Protein AF-A0A1Q4BC22-F1 (afdb_monomer)

Secondary structure (DSSP, 8-state):
-HHHHHHHHHHHHHHHHHHHHHHHHHHTT--TTSHHHHHHHHHHHHHHHHHHHHHHHHHHHHHHHHHH--SHHHHHHHHHHHHHHHHHHHHHHHHHHHHHHHHHTT---

Nearest PDB structures (foldseek):
  5izs-assembly1_B  TM=8.665E-01  e=2.969E+00  synthetic construct
  5izs-assembly2_D  TM=8.923E-01  e=6.045E+00  synthetic construct
  7jh5-assembly2_B  TM=4.136E-01  e=1.458E+00  synthetic construct
  7cbc-assembly2_B  TM=4.415E-01  e=1.961E+00  synthetic construct

pLDDT: mean 83.68, std 14.87, range [46.12, 97.62]

Sequence (109 aa):
MKDFAERSVAQARKAFEGFMGAVHKTHGSADSAAVNATASVKDVTDKAIGYAEKNVSAAFDLAEQLLQAKDPKEVLTLQGEYLKNQLAALQEQTRELGETFQKATGLKK

Foldseek 3Di:
DLVVLLVVLVVVVVVVVVVLVVVVVVLVPDDDDVPPLCVLVSVLVVLVSVLVVVLVVLVSVLSNQCSVDPDVVSNVVSVVVSVVVVVVSVVVSVVVNVVSVCVSVVVDD

Solvent-accessible surface area (backbone atoms only — not comparable to full-atom values): 6177 Å² total; per-residue (Å²): 109,65,71,57,52,52,53,50,52,53,49,50,52,52,51,49,53,55,49,50,56,50,52,54,56,61,70,70,66,71,75,87,82,69,48,87,78,40,48,58,56,49,53,52,49,54,49,52,52,53,48,52,51,53,54,52,48,53,52,50,53,49,52,55,51,55,70,66,44,89,47,72,67,50,43,54,50,52,52,51,52,49,52,54,50,50,50,54,49,49,53,51,54,50,52,54,48,52,52,51,51,33,56,66,71,59,74,61,126

Mean predicted aligned error: 7.52 Å

Radius of gyration: 18.45 Å; Cα contacts (8 Å, |Δi|>4): 31; chains: 1; bounding box: 51×10×54 Å

Structure (mmCIF, N/CA/C/O backbone):
data_AF-A0A1Q4BC22-F1
#
_entry.id   AF-A0A1Q4BC22-F1
#
loop_
_atom_site.group_PDB
_atom_site.id
_atom_site.type_symbol
_atom_site.label_atom_id
_atom_site.label_alt_id
_atom_site.label_comp_id
_atom_site.label_asym_id
_atom_site.label_entity_id
_atom_site.label_seq_id
_atom_site.pdbx_PDB_ins_code
_a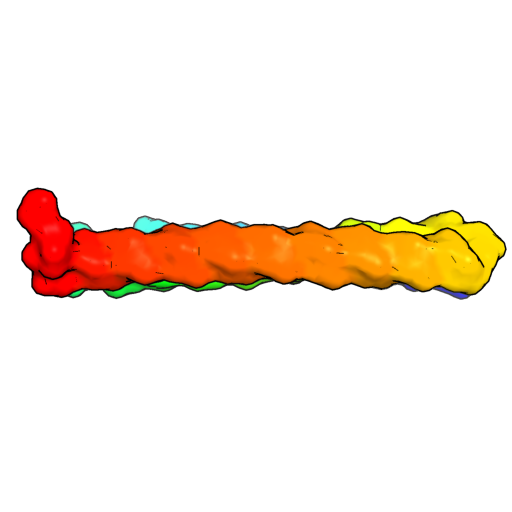tom_site.Cartn_x
_atom_site.Cartn_y
_atom_site.Cartn_z
_atom_site.occupancy
_atom_site.B_iso_or_equiv
_atom_site.auth_seq_id
_atom_site.auth_comp_id
_atom_site.auth_asym_id
_atom_site.auth_atom_id
_atom_site.pdbx_PDB_model_num
ATOM 1 N N . MET A 1 1 ? 23.235 -0.235 -10.374 1.00 73.81 1 MET A N 1
ATOM 2 C CA . MET A 1 1 ? 22.050 0.534 -9.921 1.00 73.81 1 MET A CA 1
ATOM 3 C C . MET A 1 1 ? 20.956 -0.379 -9.384 1.00 73.81 1 MET A C 1
ATOM 5 O O . MET A 1 1 ? 20.508 -0.116 -8.279 1.00 73.81 1 MET A O 1
ATOM 9 N N . LYS A 1 2 ? 20.589 -1.459 -10.090 1.00 82.12 2 LYS A N 1
ATOM 10 C CA . LYS A 1 2 ? 19.623 -2.464 -9.613 1.00 82.12 2 LYS A CA 1
ATOM 11 C C . LYS A 1 2 ? 19.953 -3.018 -8.217 1.00 82.12 2 LYS A C 1
ATOM 13 O O . LYS A 1 2 ? 19.161 -2.819 -7.312 1.00 82.12 2 LYS A O 1
ATOM 18 N N . ASP A 1 3 ? 21.163 -3.536 -8.003 1.00 88.44 3 ASP A N 1
ATOM 19 C CA . ASP A 1 3 ? 21.579 -4.087 -6.698 1.00 88.44 3 ASP A CA 1
ATOM 20 C C . ASP A 1 3 ? 21.499 -3.072 -5.547 1.00 88.44 3 ASP A C 1
ATOM 22 O O . ASP A 1 3 ? 21.217 -3.419 -4.403 1.00 88.44 3 ASP A O 1
ATOM 26 N N . PHE A 1 4 ? 21.773 -1.795 -5.836 1.00 89.81 4 PHE A N 1
ATOM 27 C CA . PHE A 1 4 ? 21.647 -0.727 -4.847 1.00 89.81 4 PHE A CA 1
ATOM 28 C C . PHE A 1 4 ? 20.175 -0.498 -4.493 1.00 89.81 4 PHE A C 1
ATOM 30 O O . PHE A 1 4 ? 19.841 -0.469 -3.314 1.00 89.81 4 PHE A O 1
ATOM 37 N N . ALA A 1 5 ? 19.299 -0.413 -5.497 1.00 90.62 5 ALA A N 1
ATOM 38 C CA . ALA A 1 5 ? 17.864 -0.260 -5.290 1.00 90.62 5 ALA A CA 1
ATOM 39 C C . ALA A 1 5 ? 17.247 -1.470 -4.564 1.00 90.62 5 ALA A C 1
ATOM 41 O O . ALA A 1 5 ? 16.479 -1.277 -3.628 1.00 90.62 5 ALA A O 1
ATOM 42 N N . GLU A 1 6 ? 17.642 -2.699 -4.910 1.00 91.81 6 GLU A N 1
ATOM 43 C CA . GLU A 1 6 ? 17.215 -3.923 -4.214 1.00 91.81 6 GLU A CA 1
ATOM 44 C C . GLU A 1 6 ? 17.619 -3.891 -2.736 1.00 91.81 6 GLU A C 1
ATOM 46 O O . GLU A 1 6 ? 16.797 -4.121 -1.850 1.00 91.81 6 GLU A O 1
ATOM 51 N N . ARG A 1 7 ? 18.873 -3.519 -2.445 1.00 93.31 7 ARG A N 1
ATOM 52 C CA . ARG A 1 7 ? 19.349 -3.357 -1.064 1.00 93.31 7 ARG A CA 1
ATOM 53 C C . ARG A 1 7 ? 18.607 -2.251 -0.323 1.00 93.31 7 ARG A C 1
ATOM 55 O O . ARG A 1 7 ? 18.360 -2.408 0.870 1.00 93.31 7 ARG A O 1
ATOM 62 N N . SER A 1 8 ? 18.280 -1.143 -0.984 1.00 93.00 8 SER A N 1
ATOM 63 C CA . SER A 1 8 ? 17.513 -0.048 -0.384 1.00 93.00 8 SER A CA 1
ATOM 64 C C . SER A 1 8 ? 16.083 -0.472 -0.051 1.00 93.00 8 SER A C 1
ATOM 66 O O . SER A 1 8 ? 15.626 -0.197 1.056 1.00 93.00 8 SER A O 1
ATOM 68 N N . VAL A 1 9 ? 15.403 -1.186 -0.955 1.00 94.94 9 VAL A N 1
ATOM 69 C CA . VAL A 1 9 ? 14.055 -1.731 -0.720 1.00 94.94 9 VAL A CA 1
ATOM 70 C C . VAL A 1 9 ? 14.075 -2.731 0.436 1.00 94.94 9 VAL A C 1
ATOM 72 O O . VAL A 1 9 ? 13.298 -2.586 1.377 1.00 94.94 9 VAL A O 1
ATOM 75 N N . ALA A 1 10 ? 15.029 -3.665 0.445 1.00 94.31 10 ALA A N 1
ATOM 76 C CA . ALA A 1 10 ? 15.168 -4.640 1.526 1.00 94.31 10 ALA A CA 1
ATOM 77 C C . ALA A 1 10 ? 15.450 -3.977 2.889 1.00 94.31 10 ALA A C 1
ATOM 79 O O . ALA A 1 10 ? 14.893 -4.373 3.914 1.00 94.31 10 ALA A O 1
ATOM 80 N N . GLN A 1 11 ? 16.295 -2.940 2.922 1.00 96.56 11 GLN A N 1
ATOM 81 C CA . GLN A 1 11 ? 16.565 -2.180 4.147 1.00 96.56 11 GLN A CA 1
ATOM 82 C C . GLN A 1 11 ? 15.330 -1.420 4.637 1.00 96.56 11 GLN A C 1
ATOM 84 O O . GLN A 1 11 ? 15.049 -1.434 5.836 1.00 96.56 11 GLN A O 1
ATOM 89 N N . ALA A 1 12 ? 14.582 -0.790 3.729 1.00 96.06 12 ALA A N 1
ATOM 90 C CA . ALA A 1 12 ? 13.346 -0.094 4.062 1.00 96.06 12 ALA A CA 1
ATOM 91 C C . ALA A 1 12 ? 12.281 -1.062 4.604 1.00 96.06 12 ALA A C 1
ATOM 93 O O . ALA A 1 12 ? 11.670 -0.765 5.631 1.00 96.06 12 ALA A O 1
ATOM 94 N N . ARG A 1 13 ? 12.126 -2.244 3.990 1.00 96.00 13 ARG A N 1
ATOM 95 C CA . ARG A 1 13 ? 11.230 -3.307 4.471 1.00 96.00 13 ARG A CA 1
ATOM 96 C C . ARG A 1 13 ? 11.593 -3.736 5.890 1.00 96.00 13 ARG A C 1
ATOM 98 O O . ARG A 1 13 ? 10.749 -3.704 6.779 1.00 96.00 13 ARG A O 1
ATOM 105 N N . LYS A 1 14 ? 12.873 -4.016 6.140 1.00 96.38 14 LYS A N 1
ATOM 106 C CA . LYS A 1 14 ? 13.365 -4.390 7.474 1.00 96.38 14 LYS A CA 1
ATOM 107 C C . LYS A 1 14 ? 13.126 -3.297 8.522 1.00 96.38 14 LYS A C 1
ATOM 109 O O . LYS A 1 14 ? 12.781 -3.593 9.664 1.00 96.38 14 LYS A O 1
ATOM 114 N N . ALA A 1 15 ? 13.333 -2.030 8.160 1.00 96.44 15 ALA A N 1
ATOM 115 C CA . ALA A 1 15 ? 13.074 -0.909 9.060 1.00 96.44 15 ALA A CA 1
ATOM 116 C C . ALA A 1 15 ? 11.578 -0.792 9.395 1.00 96.44 15 ALA A C 1
ATOM 118 O O . ALA A 1 15 ? 11.223 -0.585 10.556 1.00 96.44 15 ALA A O 1
ATOM 119 N N . PHE A 1 16 ? 10.713 -0.981 8.397 1.00 95.38 16 PHE A N 1
ATOM 120 C CA . PHE A 1 16 ? 9.266 -1.003 8.577 1.00 95.38 16 PHE A CA 1
ATOM 121 C C . PHE A 1 16 ? 8.813 -2.152 9.491 1.00 95.38 16 PHE A C 1
ATOM 123 O O . PHE A 1 16 ? 8.071 -1.914 10.440 1.00 95.38 16 PHE A O 1
ATOM 130 N N . GLU A 1 17 ? 9.316 -3.369 9.282 1.00 94.12 17 GLU A N 1
ATOM 131 C CA . GLU A 1 17 ? 9.036 -4.524 10.149 1.00 94.12 17 GLU A CA 1
ATOM 132 C C . GLU A 1 17 ? 9.457 -4.261 11.604 1.00 94.12 17 GLU A C 1
ATOM 134 O O . GLU A 1 17 ? 8.711 -4.547 12.542 1.00 94.12 17 GLU A O 1
ATOM 139 N N . GLY A 1 18 ? 10.631 -3.651 11.811 1.00 94.50 18 GLY A N 1
ATOM 140 C CA . GLY A 1 18 ? 11.092 -3.244 13.140 1.00 94.50 18 GLY A CA 1
ATOM 141 C C . GLY A 1 18 ? 10.173 -2.211 13.801 1.00 94.50 18 GLY A C 1
ATOM 142 O O . GLY A 1 18 ? 9.861 -2.330 14.988 1.00 94.50 18 GLY A O 1
ATOM 143 N N . PHE A 1 19 ? 9.705 -1.224 13.032 1.00 92.75 19 PHE A N 1
ATOM 144 C CA . PHE A 1 19 ? 8.736 -0.230 13.493 1.00 92.75 19 PHE A CA 1
ATOM 145 C C . PHE A 1 19 ? 7.400 -0.877 13.883 1.00 92.75 19 PHE A C 1
ATOM 147 O O . PHE A 1 19 ? 6.913 -0.644 14.990 1.00 92.75 19 PHE A O 1
ATOM 154 N N . MET A 1 20 ? 6.844 -1.746 13.035 1.00 92.19 20 MET A N 1
ATOM 155 C CA . MET A 1 20 ? 5.599 -2.464 13.325 1.00 92.19 20 MET A CA 1
ATOM 156 C C . MET A 1 20 ? 5.732 -3.355 14.561 1.00 92.19 20 MET A C 1
ATOM 158 O O . MET A 1 20 ? 4.853 -3.362 15.424 1.00 92.19 20 MET A O 1
ATOM 162 N N . GLY A 1 21 ? 6.876 -4.021 14.731 1.00 90.75 21 GLY A N 1
ATOM 163 C CA . GLY A 1 21 ? 7.183 -4.769 15.949 1.00 90.75 21 GLY A CA 1
ATOM 164 C C . GLY A 1 21 ? 7.145 -3.907 17.219 1.00 90.75 21 GLY A C 1
ATOM 165 O O . GLY A 1 21 ? 6.705 -4.381 18.267 1.00 90.75 21 GLY A O 1
ATOM 166 N N . ALA A 1 22 ? 7.561 -2.638 17.149 1.00 89.62 22 ALA A N 1
ATOM 167 C CA . ALA A 1 22 ? 7.436 -1.700 18.265 1.00 89.62 22 ALA A CA 1
ATOM 168 C C . ALA A 1 22 ? 5.979 -1.254 18.491 1.00 89.62 22 ALA A C 1
ATOM 170 O O . ALA A 1 22 ? 5.532 -1.233 19.638 1.00 89.62 22 ALA A O 1
ATOM 171 N N . VAL A 1 23 ? 5.230 -0.971 17.418 1.00 87.56 23 VAL A N 1
ATOM 172 C CA 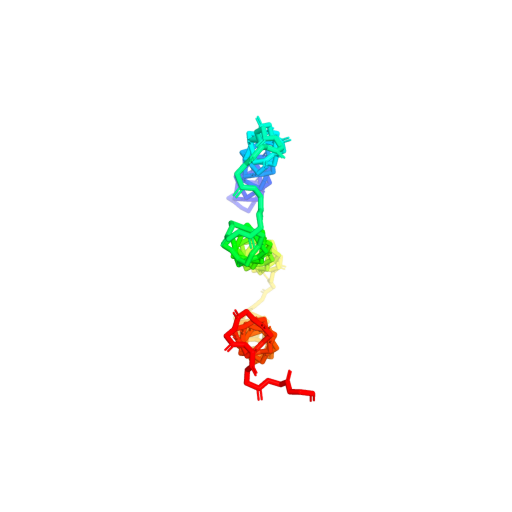. VAL A 1 23 ? 3.797 -0.616 17.471 1.00 87.56 23 VAL A CA 1
ATOM 173 C C . VAL A 1 23 ? 2.969 -1.720 18.137 1.00 87.56 23 VAL A C 1
ATOM 175 O O . VAL A 1 23 ? 2.155 -1.440 19.014 1.00 87.56 23 VAL A O 1
ATOM 178 N N . HIS A 1 24 ? 3.203 -2.990 17.797 1.00 84.62 24 HIS A N 1
ATOM 179 C CA . HIS A 1 24 ? 2.485 -4.101 18.428 1.00 84.62 24 HIS A CA 1
ATOM 180 C C . HIS A 1 24 ? 2.801 -4.243 19.922 1.00 84.62 24 HIS A C 1
ATOM 182 O O . HIS A 1 24 ? 1.907 -4.543 20.715 1.00 84.62 24 HIS A O 1
ATOM 188 N N . LYS A 1 25 ? 4.049 -3.987 20.336 1.00 82.38 25 LYS A N 1
ATOM 189 C CA . LYS A 1 25 ? 4.442 -4.042 21.754 1.00 82.38 25 LYS A CA 1
ATOM 190 C C . LYS A 1 25 ? 3.756 -2.959 22.585 1.00 82.38 25 LYS A C 1
ATOM 192 O O . LYS A 1 25 ? 3.296 -3.238 23.691 1.00 82.38 25 LYS A O 1
ATOM 197 N N . THR A 1 26 ? 3.661 -1.737 22.062 1.00 74.88 26 THR A N 1
ATOM 198 C CA . THR A 1 26 ? 2.992 -0.634 22.766 1.00 74.88 26 THR A CA 1
ATOM 199 C C . THR A 1 26 ? 1.475 -0.819 22.800 1.00 74.88 26 THR A C 1
ATOM 201 O O . THR A 1 26 ? 0.868 -0.586 23.844 1.00 74.88 26 THR A O 1
ATOM 204 N N . HIS A 1 27 ? 0.862 -1.322 21.722 1.00 65.62 27 HIS A N 1
ATOM 205 C CA . HIS A 1 27 ? -0.584 -1.568 21.679 1.00 65.62 27 HIS A CA 1
ATOM 206 C C . HIS A 1 27 ? -1.040 -2.740 22.572 1.00 65.62 27 HIS A C 1
ATOM 208 O O . HIS A 1 27 ? -2.187 -2.769 23.015 1.00 65.62 27 HIS A O 1
ATOM 214 N N . GLY A 1 28 ? -0.145 -3.683 22.888 1.00 60.56 28 GLY A N 1
ATOM 215 C CA . GLY A 1 28 ? -0.398 -4.771 23.841 1.00 60.56 28 GLY A CA 1
ATOM 216 C C . GLY A 1 28 ? -0.322 -4.380 25.325 1.00 60.56 28 GLY A C 1
ATOM 217 O O . GLY A 1 28 ? -0.647 -5.209 26.168 1.00 60.56 28 GLY A O 1
ATOM 218 N N . SER A 1 29 ? 0.100 -3.151 25.659 1.00 55.22 29 SER A N 1
ATOM 219 C CA . SER A 1 29 ? 0.430 -2.738 27.039 1.00 55.22 29 SER A CA 1
ATOM 220 C C . SER A 1 29 ? -0.621 -1.832 27.712 1.00 55.22 29 SER A C 1
ATOM 222 O O . SER A 1 29 ? -0.338 -1.236 28.749 1.00 55.22 29 SER A O 1
ATOM 224 N N . ALA A 1 30 ? -1.823 -1.690 27.140 1.00 53.78 30 ALA A N 1
ATOM 225 C CA . ALA A 1 30 ? -2.893 -0.862 27.707 1.00 53.78 30 ALA A CA 1
ATOM 226 C C . ALA A 1 30 ? -3.791 -1.668 28.670 1.00 53.78 30 ALA A C 1
ATOM 228 O O . ALA A 1 30 ? -4.432 -2.640 28.276 1.00 53.78 30 ALA A O 1
ATOM 229 N N . ASP A 1 31 ? -3.802 -1.235 29.931 1.00 50.12 31 ASP A N 1
ATOM 230 C CA . ASP A 1 31 ? -4.352 -1.892 31.122 1.00 50.12 31 ASP A CA 1
ATOM 231 C C . ASP A 1 31 ? -5.874 -2.166 31.108 1.00 50.12 31 ASP A C 1
ATOM 233 O O . ASP A 1 31 ? -6.691 -1.382 30.615 1.00 50.12 31 ASP A O 1
ATOM 237 N N . SER A 1 32 ? -6.260 -3.278 31.737 1.00 52.25 32 SER A N 1
ATOM 238 C CA . SER A 1 32 ? -7.531 -4.004 31.567 1.00 52.25 32 SER A CA 1
ATOM 239 C C . SER A 1 32 ? -8.769 -3.441 32.300 1.00 52.25 32 SER A C 1
ATOM 241 O O 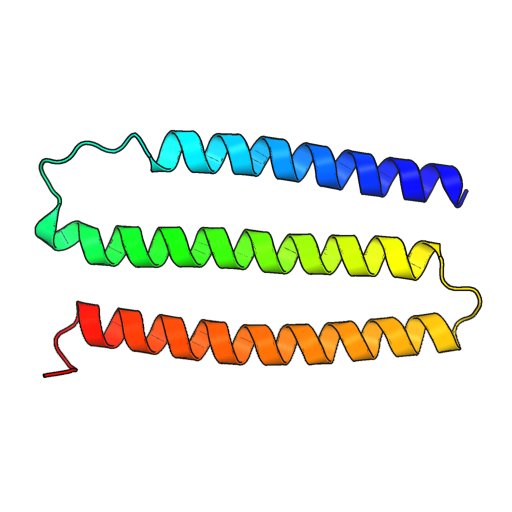. SER A 1 32 ? -9.767 -4.147 32.438 1.00 52.25 32 SER A O 1
ATOM 243 N N . ALA A 1 33 ? -8.769 -2.191 32.776 1.00 47.50 33 ALA A N 1
ATOM 244 C CA . ALA A 1 33 ? -9.819 -1.697 33.689 1.00 47.50 33 ALA A CA 1
ATOM 245 C C . ALA A 1 33 ? -10.913 -0.799 33.058 1.00 47.50 33 ALA A C 1
ATOM 247 O O . ALA A 1 33 ? -11.989 -0.664 33.635 1.00 47.50 33 ALA A O 1
ATOM 248 N N . ALA A 1 34 ? -10.704 -0.224 31.865 1.00 50.78 34 ALA A N 1
ATOM 249 C CA . ALA A 1 34 ? -11.681 0.658 31.187 1.00 50.78 34 ALA A CA 1
ATOM 250 C C . ALA A 1 34 ? -12.477 -0.030 30.045 1.00 50.78 34 ALA A C 1
ATOM 252 O O . ALA A 1 34 ? -13.125 0.628 29.231 1.00 50.78 34 ALA A O 1
ATOM 253 N N . VAL A 1 35 ? -12.389 -1.362 29.964 1.00 52.44 35 VAL A N 1
ATOM 254 C CA . VAL A 1 35 ? -12.384 -2.165 28.722 1.00 52.44 35 VAL A CA 1
ATOM 255 C C . VAL A 1 35 ? -13.726 -2.309 27.983 1.00 52.44 35 VAL A C 1
ATOM 257 O O . VAL A 1 35 ? -13.730 -2.550 26.780 1.00 52.44 35 VAL A O 1
ATOM 260 N N . ASN A 1 36 ? -14.883 -2.092 28.612 1.00 50.09 36 ASN A N 1
ATOM 261 C CA . ASN A 1 36 ? -16.160 -2.429 27.953 1.00 50.09 36 ASN A CA 1
ATOM 262 C C . ASN A 1 36 ? -16.662 -1.390 26.930 1.00 50.09 36 ASN A C 1
ATOM 264 O O . ASN A 1 36 ? -17.398 -1.755 26.019 1.00 50.09 36 ASN A O 1
ATOM 268 N N . ALA A 1 37 ? -16.245 -0.122 27.025 1.00 51.78 37 ALA A N 1
ATOM 269 C CA . ALA A 1 37 ? -16.524 0.894 25.996 1.00 51.78 37 ALA A CA 1
ATOM 270 C C . ALA A 1 37 ? -15.365 1.050 24.988 1.00 51.78 37 ALA A C 1
ATOM 272 O O . ALA A 1 37 ? -15.557 1.547 23.879 1.00 51.78 37 ALA A O 1
ATOM 273 N N . THR A 1 38 ? -14.161 0.606 25.358 1.00 54.97 38 THR A N 1
ATOM 274 C CA . THR A 1 38 ? -12.931 0.712 24.561 1.00 54.97 38 THR A CA 1
ATOM 275 C C . THR A 1 38 ? -12.631 -0.527 23.722 1.00 54.97 38 THR A C 1
ATOM 277 O O . THR A 1 38 ? -11.863 -0.401 22.774 1.00 54.97 38 THR A O 1
ATOM 280 N N . ALA A 1 39 ? -13.256 -1.684 23.978 1.00 57.66 39 ALA A N 1
ATOM 281 C CA . ALA A 1 39 ? -13.085 -2.896 23.164 1.00 57.66 39 ALA A CA 1
ATOM 282 C C . ALA A 1 39 ? -13.360 -2.643 21.668 1.00 57.66 39 ALA A C 1
ATOM 28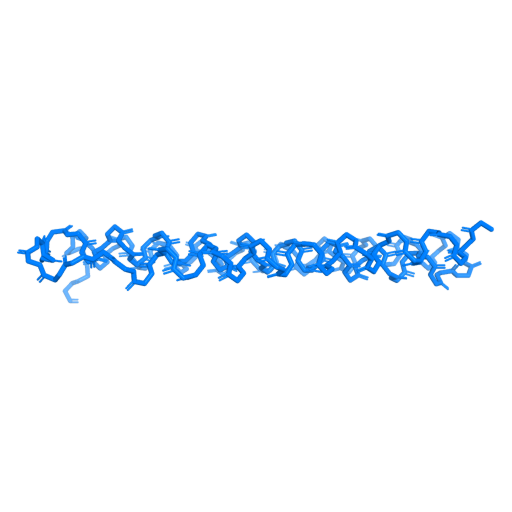4 O O . ALA A 1 39 ? -12.543 -2.988 20.821 1.00 57.66 39 ALA A O 1
ATOM 285 N N . SER A 1 40 ? -14.438 -1.920 21.345 1.00 63.16 40 SER A N 1
ATOM 286 C CA . SER A 1 40 ? -14.766 -1.533 19.965 1.00 63.16 40 SER A CA 1
ATOM 287 C C . SER A 1 40 ? -13.719 -0.606 19.333 1.00 63.16 40 SER A C 1
ATOM 289 O O . SER A 1 40 ? -13.442 -0.703 18.141 1.00 63.16 40 SER A O 1
ATOM 291 N N . VAL A 1 41 ? -13.127 0.301 20.118 1.00 66.69 41 VAL A N 1
ATOM 292 C CA . VAL A 1 41 ? -12.090 1.239 19.646 1.00 66.69 41 VAL A CA 1
ATOM 293 C C . VAL A 1 41 ? -10.756 0.519 19.456 1.00 66.69 41 VAL A C 1
ATOM 295 O O 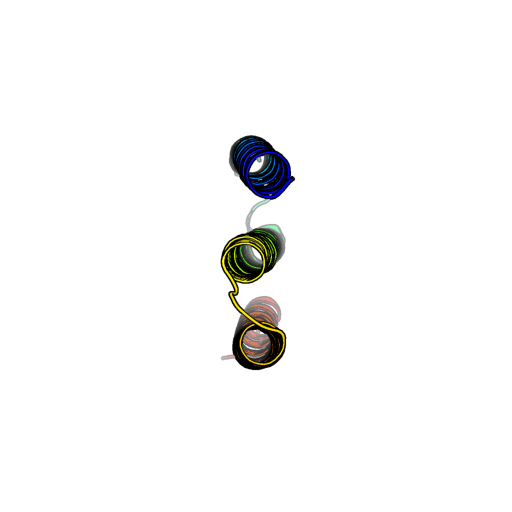. VAL A 1 41 ? -10.055 0.768 18.473 1.00 66.69 41 VAL A O 1
ATOM 298 N N . LYS A 1 42 ? -10.423 -0.405 20.359 1.00 73.44 42 LYS A N 1
ATOM 299 C CA . LYS A 1 42 ? -9.245 -1.260 20.260 1.00 73.44 42 LYS A CA 1
ATOM 300 C C . LYS A 1 42 ? -9.314 -2.156 19.024 1.00 73.44 42 LYS A C 1
ATOM 302 O O . LYS A 1 42 ? -8.371 -2.140 18.243 1.00 73.44 42 LYS A O 1
ATOM 307 N N . ASP A 1 43 ? -10.441 -2.825 18.784 1.00 75.19 43 ASP A N 1
ATOM 308 C CA . ASP A 1 43 ? -10.638 -3.674 17.601 1.00 75.19 43 ASP A CA 1
ATOM 309 C C . ASP A 1 43 ? -10.510 -2.884 16.289 1.00 75.19 43 ASP A C 1
ATOM 311 O O . ASP A 1 43 ? -9.889 -3.346 15.332 1.00 75.19 43 ASP A O 1
ATOM 315 N N . VAL A 1 44 ? -11.069 -1.669 16.232 1.00 76.31 44 VAL A N 1
ATOM 316 C CA . VAL A 1 44 ? -10.918 -0.779 15.067 1.00 76.31 44 VAL A CA 1
ATOM 317 C C . VAL A 1 44 ? -9.458 -0.359 14.878 1.00 76.31 44 VAL A C 1
ATOM 319 O O . VAL A 1 44 ? -8.972 -0.336 13.748 1.00 76.31 44 VAL A O 1
ATOM 322 N N . THR A 1 45 ? -8.748 -0.067 15.969 1.00 79.56 45 THR A N 1
ATOM 323 C CA . THR A 1 45 ? -7.329 0.318 15.938 1.00 79.56 45 THR A CA 1
ATOM 324 C C . THR A 1 45 ? -6.446 -0.849 15.489 1.00 79.56 45 THR A C 1
ATOM 326 O O . THR A 1 45 ? -5.606 -0.671 14.611 1.00 79.56 45 THR A O 1
ATOM 329 N N . ASP A 1 46 ? -6.677 -2.057 16.011 1.00 82.88 46 ASP A N 1
ATOM 330 C CA . ASP A 1 46 ? -5.978 -3.281 15.600 1.00 82.88 46 ASP A CA 1
ATOM 331 C C . ASP A 1 46 ? -6.197 -3.578 14.109 1.00 82.88 46 ASP A C 1
ATOM 333 O O . ASP A 1 46 ? -5.242 -3.866 13.384 1.00 82.88 46 ASP A O 1
ATOM 337 N N . LYS A 1 47 ? -7.432 -3.424 13.610 1.00 84.56 47 LYS A N 1
ATOM 338 C CA . LYS A 1 47 ? -7.727 -3.550 12.175 1.00 84.56 47 LYS A CA 1
ATOM 339 C C . LYS A 1 47 ? -7.011 -2.498 11.336 1.00 84.56 47 LYS A C 1
ATOM 341 O O . LYS A 1 47 ? -6.427 -2.843 10.314 1.00 84.56 47 LYS A O 1
ATOM 346 N N . ALA A 1 48 ? -7.025 -1.236 11.761 1.00 84.00 48 ALA A N 1
ATOM 347 C CA . ALA A 1 48 ? -6.352 -0.158 11.042 1.00 84.00 48 ALA A CA 1
ATOM 348 C C . ALA A 1 48 ? -4.835 -0.397 10.938 1.00 84.00 48 ALA A C 1
ATOM 350 O O . ALA A 1 48 ? -4.266 -0.235 9.859 1.00 84.00 48 ALA A O 1
ATOM 351 N N . ILE A 1 49 ? -4.200 -0.845 12.028 1.00 88.44 49 ILE A N 1
ATOM 352 C CA . ILE A 1 49 ? -2.782 -1.233 12.050 1.00 88.44 49 ILE A CA 1
ATOM 353 C C . ILE A 1 49 ? -2.536 -2.398 11.081 1.00 88.44 49 ILE A C 1
ATOM 355 O O . ILE A 1 49 ? -1.653 -2.305 10.230 1.00 88.44 49 ILE A O 1
ATOM 359 N N . GLY A 1 50 ? -3.353 -3.455 11.141 1.00 89.62 50 GLY A N 1
ATOM 360 C CA . GLY A 1 50 ? -3.218 -4.606 10.244 1.00 89.62 50 GLY A CA 1
ATOM 361 C C . GLY A 1 50 ? -3.422 -4.258 8.764 1.00 89.62 50 GLY A C 1
ATOM 362 O O . GLY A 1 50 ? -2.765 -4.823 7.892 1.00 89.62 50 GLY A O 1
ATOM 363 N N . TYR A 1 51 ? -4.301 -3.306 8.447 1.00 90.00 51 TYR A N 1
ATOM 364 C CA . TYR A 1 51 ? -4.487 -2.833 7.073 1.00 90.00 51 TYR A CA 1
ATOM 365 C C . TYR A 1 51 ? -3.297 -2.012 6.587 1.00 90.00 51 TYR A C 1
ATOM 367 O O . TYR A 1 51 ? -2.863 -2.192 5.450 1.00 90.00 51 TYR A O 1
ATOM 375 N N . ALA A 1 52 ? -2.744 -1.145 7.439 1.00 90.12 52 ALA A N 1
ATOM 376 C CA . ALA A 1 52 ? -1.533 -0.401 7.119 1.00 90.12 52 ALA A CA 1
ATOM 377 C C . ALA A 1 52 ? -0.359 -1.352 6.835 1.00 90.12 52 ALA A C 1
ATOM 379 O O . ALA A 1 52 ? 0.325 -1.182 5.829 1.00 90.12 52 ALA A O 1
ATOM 380 N N . GLU A 1 53 ? -0.181 -2.392 7.654 1.00 92.12 53 GLU A N 1
ATOM 381 C CA . GLU A 1 53 ? 0.846 -3.418 7.449 1.00 92.12 53 GLU A CA 1
ATOM 382 C C . GLU A 1 53 ? 0.682 -4.141 6.107 1.00 92.12 53 GLU A C 1
ATOM 384 O O . GLU A 1 53 ? 1.619 -4.183 5.308 1.00 92.12 53 GLU A O 1
ATOM 389 N N . LYS A 1 54 ? -0.528 -4.635 5.810 1.00 92.25 54 LYS A N 1
ATOM 390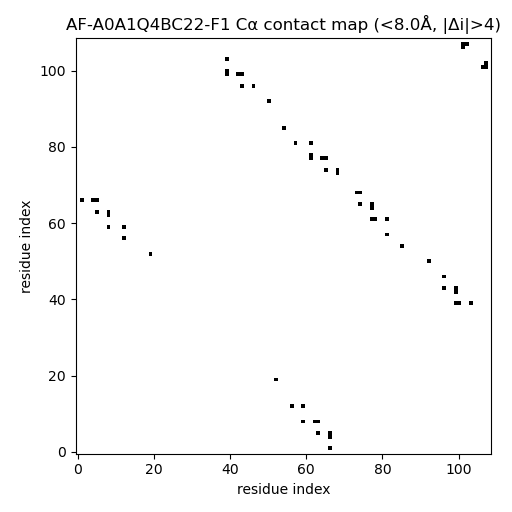 C CA . LYS A 1 54 ? -0.831 -5.307 4.536 1.00 92.25 54 LYS A CA 1
ATOM 391 C C . LYS A 1 54 ? -0.583 -4.398 3.329 1.00 92.25 54 LYS A C 1
ATOM 393 O O . LYS A 1 54 ? 0.033 -4.832 2.359 1.00 92.25 54 LYS A O 1
ATOM 398 N N . ASN A 1 55 ? -1.033 -3.144 3.388 1.00 92.06 55 ASN A N 1
ATOM 399 C CA . ASN A 1 55 ? -0.896 -2.195 2.280 1.00 92.06 55 ASN A CA 1
ATOM 400 C C . ASN A 1 55 ? 0.576 -1.829 2.026 1.00 92.06 55 ASN A C 1
ATOM 402 O O . ASN A 1 55 ? 1.009 -1.765 0.875 1.00 92.06 55 ASN A O 1
ATOM 406 N N . VAL A 1 56 ? 1.358 -1.614 3.089 1.00 93.81 56 VAL A N 1
ATOM 407 C CA . VAL A 1 56 ? 2.791 -1.316 2.968 1.00 93.81 56 VAL A CA 1
ATOM 408 C C . VAL A 1 56 ? 3.571 -2.542 2.487 1.00 93.81 56 VAL A C 1
ATOM 410 O O . VAL A 1 56 ? 4.428 -2.396 1.617 1.00 93.81 56 VAL A O 1
ATOM 413 N N . SER A 1 57 ? 3.248 -3.752 2.963 1.00 94.62 57 SER A N 1
ATOM 414 C CA . SER A 1 57 ? 3.861 -4.985 2.446 1.00 94.62 57 SER A CA 1
ATOM 415 C C . SER A 1 57 ? 3.600 -5.153 0.951 1.00 94.62 57 SER A C 1
ATOM 417 O O . SER A 1 57 ? 4.540 -5.383 0.199 1.00 94.62 57 SER A O 1
ATOM 419 N N . ALA A 1 58 ? 2.358 -4.952 0.498 1.00 95.69 58 ALA A N 1
ATOM 420 C CA . ALA A 1 58 ? 2.017 -5.052 -0.920 1.00 95.69 58 ALA A CA 1
ATOM 421 C C . ALA A 1 58 ? 2.792 -4.040 -1.785 1.00 95.69 58 ALA A C 1
ATOM 423 O O . ALA A 1 58 ? 3.176 -4.350 -2.912 1.00 95.69 58 ALA A O 1
ATOM 424 N N . ALA A 1 59 ? 3.049 -2.833 -1.266 1.00 94.69 59 ALA A N 1
ATOM 425 C CA . ALA A 1 59 ? 3.879 -1.843 -1.950 1.00 94.69 59 ALA A CA 1
ATOM 426 C C . ALA A 1 59 ? 5.358 -2.265 -2.028 1.00 94.69 59 ALA A C 1
ATOM 428 O O . ALA A 1 59 ? 5.995 -2.043 -3.059 1.00 94.69 59 ALA A O 1
ATOM 429 N N . PHE A 1 60 ? 5.903 -2.890 -0.977 1.00 97.00 60 PHE A N 1
ATOM 430 C CA . PHE A 1 60 ? 7.253 -3.461 -1.019 1.00 97.00 60 PHE A CA 1
ATOM 431 C C . PHE A 1 60 ? 7.354 -4.620 -2.012 1.00 97.00 60 PHE A C 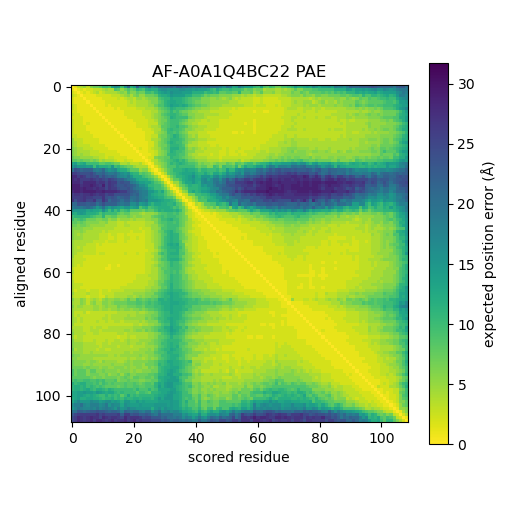1
ATOM 433 O O . PHE A 1 60 ? 8.295 -4.643 -2.801 1.00 97.00 60 PHE A O 1
ATOM 440 N N . ASP A 1 61 ? 6.371 -5.521 -2.032 1.00 96.00 61 ASP A N 1
ATOM 441 C CA . ASP A 1 61 ? 6.349 -6.644 -2.971 1.00 96.00 61 ASP A CA 1
ATOM 442 C C . ASP A 1 61 ? 6.295 -6.136 -4.427 1.00 96.00 61 ASP A C 1
ATOM 444 O O . ASP A 1 61 ? 7.079 -6.581 -5.266 1.00 96.00 61 ASP A O 1
ATOM 448 N N . LEU A 1 62 ? 5.467 -5.120 -4.720 1.00 96.56 62 LEU A N 1
ATOM 449 C CA . LEU A 1 62 ? 5.469 -4.456 -6.030 1.00 96.56 62 LEU A CA 1
ATOM 450 C C . LEU A 1 62 ? 6.837 -3.832 -6.343 1.00 96.56 62 LEU A C 1
ATOM 452 O O . LEU A 1 62 ? 7.337 -3.981 -7.455 1.00 96.56 62 LEU A O 1
ATOM 456 N N . ALA A 1 63 ? 7.455 -3.125 -5.392 1.00 95.19 63 ALA A N 1
ATOM 457 C CA . ALA A 1 63 ? 8.761 -2.504 -5.603 1.00 95.19 63 ALA A CA 1
ATOM 458 C C . ALA A 1 63 ? 9.847 -3.545 -5.929 1.00 95.19 63 ALA A C 1
ATOM 460 O O . ALA A 1 63 ? 10.640 -3.327 -6.844 1.00 95.19 63 ALA A O 1
ATOM 461 N N . GLU A 1 64 ? 9.861 -4.690 -5.241 1.00 94.44 64 GLU A N 1
ATOM 462 C CA . GLU A 1 64 ? 10.766 -5.808 -5.537 1.00 94.44 64 GLU A CA 1
ATOM 463 C C . GLU A 1 64 ? 10.517 -6.373 -6.944 1.00 94.44 64 GLU A C 1
ATOM 465 O O . GLU A 1 64 ? 11.461 -6.537 -7.722 1.00 94.44 64 GLU A O 1
ATOM 470 N N . GLN A 1 65 ? 9.254 -6.598 -7.316 1.00 95.25 65 GLN A N 1
ATOM 471 C CA . GLN A 1 65 ? 8.891 -7.091 -8.647 1.00 95.25 65 GLN A CA 1
ATOM 472 C C . GLN A 1 65 ? 9.279 -6.104 -9.758 1.00 95.25 65 GLN A C 1
ATOM 474 O O . GLN A 1 65 ? 9.825 -6.507 -10.785 1.00 95.25 65 GLN A O 1
ATOM 479 N N . LEU A 1 66 ? 9.072 -4.800 -9.548 1.00 95.31 66 LEU A N 1
ATOM 480 C CA . LEU A 1 66 ? 9.446 -3.755 -10.506 1.00 95.31 66 LEU A CA 1
ATOM 481 C C . LEU A 1 66 ? 10.960 -3.681 -10.732 1.00 95.31 66 LEU A C 1
ATOM 483 O O . LEU A 1 66 ? 11.397 -3.432 -11.853 1.00 95.31 66 LEU A O 1
ATOM 487 N N . LEU A 1 67 ? 11.770 -3.925 -9.698 1.00 93.62 67 LEU A N 1
ATOM 488 C CA . LEU A 1 67 ? 13.230 -3.996 -9.833 1.00 93.62 67 LEU A CA 1
ATOM 489 C C . LEU A 1 67 ? 13.693 -5.230 -10.620 1.00 93.62 67 LEU A C 1
ATOM 491 O O . LEU A 1 67 ? 14.775 -5.225 -11.218 1.00 93.62 67 LEU A O 1
ATOM 495 N N . GLN A 1 68 ? 12.886 -6.290 -10.624 1.00 92.94 68 GLN A N 1
ATOM 496 C CA . GLN A 1 68 ? 13.163 -7.525 -11.352 1.00 92.94 68 GLN A CA 1
ATOM 497 C C . GLN A 1 68 ? 12.599 -7.539 -12.776 1.00 92.94 68 GLN A C 1
ATOM 499 O O . GLN A 1 68 ? 13.069 -8.347 -13.582 1.00 92.94 68 GLN A O 1
ATOM 504 N N . ALA A 1 69 ? 11.672 -6.632 -13.094 1.00 95.19 69 ALA A N 1
ATOM 505 C CA . ALA A 1 69 ? 11.045 -6.527 -14.403 1.00 95.19 69 ALA A CA 1
ATOM 506 C C . ALA A 1 69 ? 12.075 -6.321 -15.526 1.00 95.19 69 ALA A C 1
ATOM 508 O O . ALA A 1 69 ? 13.021 -5.536 -15.420 1.00 95.19 69 ALA A O 1
ATOM 509 N N . LYS A 1 70 ? 11.878 -7.045 -16.625 1.00 93.19 70 LYS A N 1
ATOM 510 C CA . LYS A 1 70 ? 12.786 -7.104 -17.775 1.00 93.19 70 LYS A CA 1
ATOM 511 C C . LYS A 1 70 ? 12.452 -6.051 -18.819 1.00 93.19 70 LYS A C 1
ATOM 513 O O . LYS A 1 70 ? 13.342 -5.609 -19.543 1.00 93.19 70 LYS A O 1
ATOM 518 N N . ASP A 1 71 ? 11.182 -5.662 -18.906 1.00 94.56 71 ASP A N 1
ATOM 519 C CA . ASP A 1 71 ? 10.697 -4.712 -19.898 1.00 94.56 71 ASP A CA 1
ATOM 520 C C . ASP A 1 71 ? 9.479 -3.894 -19.409 1.00 94.56 71 ASP A C 1
ATOM 522 O O . ASP A 1 71 ? 8.841 -4.234 -18.408 1.00 94.56 71 ASP A O 1
ATOM 526 N N . PRO A 1 72 ? 9.125 -2.792 -20.104 1.00 93.50 72 PRO A N 1
ATOM 527 C CA . PRO A 1 72 ? 7.994 -1.950 -19.714 1.00 93.50 72 PRO A CA 1
ATOM 528 C C . PRO A 1 72 ? 6.624 -2.644 -19.746 1.00 93.50 72 PRO A C 1
ATOM 530 O O . PRO A 1 72 ? 5.705 -2.189 -19.067 1.00 93.50 72 PRO A O 1
ATOM 533 N N . LYS A 1 73 ? 6.446 -3.721 -20.525 1.00 96.12 73 LYS A N 1
ATOM 534 C CA . LYS A 1 73 ? 5.177 -4.469 -20.543 1.00 96.12 73 LYS A CA 1
ATOM 535 C C . LYS A 1 73 ? 5.017 -5.266 -19.253 1.00 96.12 73 LYS A C 1
ATOM 537 O O . LYS A 1 73 ? 3.917 -5.307 -18.701 1.00 96.12 73 LYS A O 1
ATOM 542 N N . GLU A 1 74 ? 6.105 -5.846 -18.751 1.00 95.94 74 GLU A N 1
ATOM 543 C CA . GLU A 1 74 ? 6.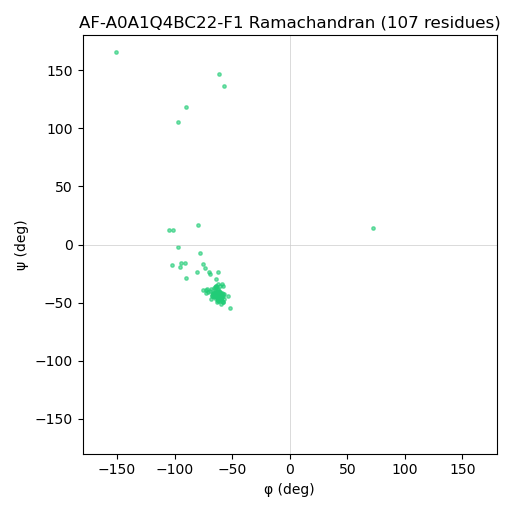133 -6.502 -17.442 1.00 95.94 74 GLU A CA 1
ATOM 544 C C . GLU A 1 74 ? 5.810 -5.498 -16.323 1.00 95.94 74 GLU A C 1
ATOM 546 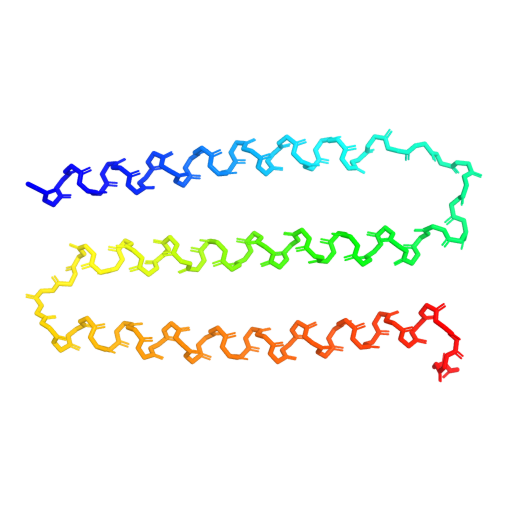O O . GLU A 1 74 ? 4.941 -5.765 -15.500 1.00 95.94 74 GLU A O 1
ATOM 551 N N . VAL A 1 75 ? 6.372 -4.284 -16.369 1.00 95.50 75 VAL A N 1
ATOM 552 C CA . VAL A 1 75 ? 6.033 -3.195 -15.426 1.00 95.50 75 VAL A CA 1
ATOM 553 C C . VAL A 1 75 ? 4.537 -2.853 -15.430 1.00 95.50 75 VAL A C 1
ATOM 555 O O . VAL A 1 75 ? 3.929 -2.733 -14.366 1.00 95.50 75 VAL A O 1
ATOM 558 N N . LEU A 1 76 ? 3.926 -2.697 -16.610 1.00 96.31 76 LEU A N 1
ATOM 559 C CA . LEU A 1 76 ? 2.490 -2.406 -16.722 1.00 96.31 76 LEU A CA 1
ATOM 560 C C . LEU A 1 76 ? 1.625 -3.551 -16.188 1.00 96.31 76 LEU A C 1
ATOM 562 O O . LEU A 1 76 ? 0.593 -3.300 -15.565 1.00 96.31 76 LEU A O 1
ATOM 566 N N . THR A 1 77 ? 2.055 -4.793 -16.410 1.00 96.94 77 THR A N 1
ATOM 567 C CA . THR A 1 77 ? 1.374 -5.984 -15.890 1.00 96.94 77 THR A CA 1
ATOM 568 C C . THR A 1 77 ? 1.399 -5.987 -14.362 1.00 96.94 77 THR A C 1
ATOM 570 O O . THR A 1 77 ? 0.342 -6.069 -13.741 1.00 96.94 77 THR A O 1
ATOM 573 N N . LEU A 1 78 ? 2.574 -5.777 -13.761 1.00 97.62 78 LEU A N 1
ATOM 574 C CA . LEU A 1 78 ? 2.753 -5.717 -12.307 1.00 97.62 78 LEU A CA 1
ATOM 575 C C . LEU A 1 78 ? 1.924 -4.599 -11.658 1.00 97.62 78 LEU A C 1
ATOM 577 O O . LEU A 1 78 ? 1.252 -4.820 -10.653 1.00 97.62 78 LEU A O 1
ATOM 581 N N . GLN A 1 79 ? 1.905 -3.405 -12.259 1.00 93.56 79 GLN A N 1
ATOM 582 C CA . GLN A 1 79 ? 1.063 -2.295 -11.795 1.00 93.56 79 GLN A CA 1
ATOM 583 C C . GLN A 1 79 ? -0.434 -2.635 -11.866 1.00 93.56 79 GLN A C 1
ATOM 585 O O . GLN A 1 79 ? -1.188 -2.322 -10.944 1.00 93.56 79 GLN A O 1
ATOM 590 N N . GLY A 1 80 ? -0.874 -3.292 -12.944 1.00 96.44 80 GLY A N 1
ATOM 591 C CA . GLY A 1 80 ? -2.260 -3.733 -13.099 1.00 96.44 80 GLY A CA 1
ATOM 592 C C . GLY A 1 80 ? -2.668 -4.774 -12.053 1.00 96.44 80 GLY A C 1
ATOM 593 O O . GLY A 1 80 ? -3.738 -4.658 -11.452 1.00 96.44 80 GLY A O 1
ATOM 594 N N . GLU A 1 81 ? -1.809 -5.762 -11.799 1.00 96.31 81 GLU A N 1
ATOM 595 C CA . GLU A 1 81 ? -2.022 -6.777 -10.762 1.00 96.31 81 GLU A CA 1
ATOM 596 C C . GLU A 1 81 ? -2.066 -6.161 -9.364 1.00 96.31 81 GLU A C 1
ATOM 598 O O . GLU A 1 81 ? -2.986 -6.450 -8.597 1.00 96.31 81 GLU A O 1
ATOM 603 N N . TYR A 1 82 ? -1.139 -5.250 -9.057 1.00 96.25 82 TYR A N 1
ATOM 604 C CA . TYR A 1 82 ? -1.132 -4.519 -7.795 1.00 96.25 82 TYR A CA 1
ATOM 605 C C . TYR A 1 82 ? -2.434 -3.743 -7.579 1.00 96.25 82 TYR A C 1
ATOM 607 O O . TYR A 1 82 ? -3.068 -3.897 -6.537 1.00 96.25 82 TYR A O 1
ATOM 615 N N . LEU A 1 83 ? -2.890 -2.967 -8.569 1.00 95.69 83 LEU A N 1
ATOM 616 C CA . LEU A 1 83 ? -4.141 -2.210 -8.461 1.00 95.69 83 LEU A CA 1
ATOM 617 C C . LEU A 1 83 ? -5.352 -3.122 -8.265 1.00 95.69 83 LEU A C 1
ATOM 619 O O . LEU A 1 83 ? -6.209 -2.840 -7.426 1.00 95.69 83 LEU A O 1
ATOM 623 N N . LYS A 1 84 ? -5.424 -4.231 -9.007 1.00 95.56 84 LYS A N 1
ATOM 624 C CA . LYS A 1 84 ? -6.498 -5.219 -8.860 1.00 95.56 84 LYS A CA 1
ATOM 625 C C . LYS A 1 84 ? -6.520 -5.805 -7.447 1.00 95.56 84 LYS A C 1
ATOM 627 O O . LYS A 1 84 ? -7.583 -5.862 -6.829 1.00 95.56 84 LYS A O 1
ATOM 632 N N . ASN A 1 85 ? -5.361 -6.205 -6.931 1.00 94.81 85 ASN A N 1
ATOM 633 C CA . ASN A 1 85 ? -5.234 -6.778 -5.594 1.00 94.81 85 ASN A CA 1
ATOM 634 C C . ASN A 1 85 ? -5.548 -5.741 -4.509 1.00 94.81 85 ASN A C 1
ATOM 636 O O . ASN A 1 85 ? -6.278 -6.042 -3.567 1.00 94.81 85 ASN A O 1
ATOM 640 N N . GLN A 1 86 ? -5.077 -4.504 -4.670 1.00 93.50 86 GLN A N 1
ATOM 641 C CA . GLN A 1 86 ? -5.334 -3.418 -3.729 1.00 93.50 86 GLN A CA 1
ATOM 642 C C . GLN A 1 86 ? -6.820 -3.035 -3.692 1.00 93.50 86 GLN A C 1
ATOM 644 O O . GLN A 1 86 ? -7.353 -2.772 -2.616 1.00 93.50 86 GLN A O 1
ATOM 649 N N . LEU A 1 87 ? -7.517 -3.049 -4.833 1.00 93.25 87 LEU A N 1
ATOM 650 C CA . LEU A 1 87 ? -8.966 -2.833 -4.888 1.00 93.25 87 LEU A CA 1
ATOM 651 C C . LEU A 1 87 ? -9.742 -3.958 -4.197 1.00 93.25 87 LEU A C 1
ATOM 653 O O . LEU A 1 87 ? -10.660 -3.671 -3.430 1.00 93.25 87 LEU A O 1
ATOM 657 N N . ALA A 1 88 ? -9.368 -5.218 -4.430 1.00 93.06 88 ALA A N 1
ATOM 658 C CA . ALA A 1 88 ? -9.978 -6.356 -3.745 1.00 93.06 88 ALA A CA 1
ATOM 659 C C . ALA A 1 88 ? -9.767 -6.267 -2.223 1.00 93.06 88 ALA A C 1
ATOM 661 O O . ALA A 1 88 ? -10.723 -6.386 -1.456 1.00 93.06 88 ALA A O 1
ATOM 662 N N . ALA A 1 89 ? -8.541 -5.951 -1.795 1.00 92.38 89 ALA A N 1
ATOM 663 C CA . ALA A 1 89 ? -8.217 -5.738 -0.391 1.00 92.38 89 ALA A CA 1
ATOM 664 C C . ALA A 1 89 ? -9.032 -4.582 0.208 1.00 92.38 89 ALA A C 1
ATOM 666 O O . ALA A 1 89 ? -9.606 -4.738 1.277 1.00 92.38 89 ALA A O 1
ATOM 667 N N . LEU A 1 90 ? -9.155 -3.441 -0.478 1.00 90.50 90 LEU A N 1
ATOM 668 C CA . LEU A 1 90 ? -9.953 -2.303 -0.003 1.00 90.50 90 LEU A CA 1
ATOM 669 C C . LEU A 1 90 ? -11.439 -2.643 0.160 1.00 90.50 90 LEU A C 1
ATOM 671 O O . LEU A 1 90 ? -12.065 -2.214 1.133 1.00 90.50 90 LEU A O 1
ATOM 675 N N . GLN A 1 91 ? -12.012 -3.407 -0.771 1.00 89.62 91 GLN A N 1
ATOM 676 C CA . GLN A 1 91 ? -13.400 -3.864 -0.670 1.00 89.62 91 GLN A CA 1
ATOM 677 C C . GLN A 1 91 ? -13.604 -4.748 0.563 1.00 89.62 91 GLN A C 1
ATOM 679 O O . GLN A 1 91 ? -14.546 -4.531 1.327 1.00 89.62 91 GLN A O 1
ATOM 684 N N . GLU A 1 92 ? -12.699 -5.700 0.795 1.00 90.25 92 GLU A N 1
ATOM 685 C CA . GLU A 1 92 ? -12.739 -6.574 1.968 1.00 90.25 92 GLU A CA 1
ATOM 686 C C . GLU A 1 92 ? -12.548 -5.788 3.271 1.00 90.25 92 GLU A C 1
ATOM 688 O O . GLU A 1 92 ? -13.367 -5.899 4.184 1.00 90.25 92 GLU A O 1
ATOM 693 N N . GLN A 1 93 ? -11.549 -4.904 3.319 1.00 86.69 93 GLN A N 1
ATOM 694 C CA . GLN A 1 93 ? -11.266 -4.035 4.462 1.00 86.69 93 GLN A CA 1
ATOM 695 C C . GLN A 1 93 ? -12.476 -3.161 4.833 1.00 86.69 93 GLN A C 1
ATOM 697 O O . GLN A 1 93 ? -12.814 -3.033 6.013 1.00 86.69 93 GLN A O 1
ATOM 702 N N . THR A 1 94 ? -13.159 -2.596 3.830 1.00 85.62 94 THR A N 1
ATOM 703 C CA . THR A 1 94 ? -14.370 -1.775 4.010 1.00 85.62 94 THR A CA 1
ATOM 704 C C . THR A 1 94 ? -15.538 -2.612 4.526 1.00 85.62 94 THR A C 1
ATOM 706 O O . THR A 1 94 ? -16.235 -2.194 5.453 1.00 85.62 94 THR A O 1
ATOM 709 N N . ARG A 1 95 ? -15.737 -3.815 3.970 1.00 87.25 95 ARG A N 1
ATOM 710 C CA . ARG A 1 95 ? -16.765 -4.763 4.422 1.00 87.25 95 ARG A CA 1
ATOM 711 C C . ARG A 1 95 ? -16.555 -5.127 5.890 1.00 87.25 95 ARG A C 1
ATOM 713 O O . ARG A 1 95 ? -17.481 -5.035 6.693 1.00 87.25 95 ARG A O 1
ATOM 720 N N . GLU A 1 96 ? -15.329 -5.484 6.250 1.00 84.69 96 GLU A N 1
ATOM 721 C CA . GLU A 1 96 ? -14.945 -5.859 7.607 1.00 84.69 96 GLU A CA 1
ATOM 722 C C . GLU A 1 96 ? -15.064 -4.713 8.618 1.00 84.69 96 GLU A C 1
ATOM 724 O O . GLU A 1 96 ? -15.470 -4.946 9.760 1.00 84.69 96 GLU A O 1
ATOM 729 N N . LEU A 1 97 ? -14.710 -3.484 8.229 1.00 80.31 97 LEU A N 1
ATOM 730 C CA . LEU A 1 97 ? -14.901 -2.302 9.074 1.00 80.31 97 LEU A CA 1
ATOM 731 C C . LEU A 1 97 ? -16.384 -2.007 9.281 1.00 80.31 97 LEU A C 1
ATOM 733 O O . LEU A 1 97 ? -16.794 -1.743 10.408 1.00 80.31 97 LEU A O 1
ATOM 737 N N . GLY A 1 98 ? -17.196 -2.107 8.224 1.00 80.06 98 GLY A N 1
ATOM 738 C CA . GLY A 1 98 ? -18.647 -1.957 8.312 1.00 80.06 98 GLY A CA 1
ATOM 739 C C . GLY A 1 98 ? -19.277 -2.980 9.259 1.00 80.06 98 GLY A C 1
ATOM 740 O O . GLY A 1 98 ? -20.118 -2.625 10.083 1.00 80.06 98 GLY A O 1
ATOM 741 N N . GLU A 1 99 ? -18.829 -4.236 9.213 1.00 81.94 99 GLU A N 1
ATOM 742 C CA . GLU A 1 99 ? -19.273 -5.271 10.151 1.00 81.94 99 GLU A CA 1
ATOM 743 C C . GLU A 1 99 ? -18.850 -4.985 11.595 1.00 81.94 99 GLU A C 1
ATOM 745 O O . GLU A 1 99 ? -19.666 -5.137 12.506 1.00 81.94 99 GLU A O 1
ATOM 750 N N . THR A 1 100 ? -17.604 -4.560 11.819 1.00 75.56 100 THR A N 1
ATOM 751 C CA . THR A 1 100 ? -17.120 -4.173 13.153 1.00 75.56 100 THR A CA 1
ATOM 752 C C . THR A 1 100 ? -17.898 -2.977 13.697 1.00 75.56 100 THR A C 1
ATOM 754 O O . THR A 1 100 ? -18.320 -3.001 14.850 1.00 75.56 100 THR A O 1
ATOM 757 N N . PHE A 1 101 ? -18.172 -1.973 12.865 1.00 73.19 101 PHE A N 1
ATOM 758 C CA . PHE A 1 101 ? -18.956 -0.802 13.246 1.00 73.19 101 PHE A CA 1
ATOM 759 C C . PHE A 1 101 ? -20.413 -1.157 13.588 1.00 73.19 101 PHE A C 1
ATOM 761 O O . PHE A 1 101 ? -20.942 -0.707 14.605 1.00 73.19 101 PHE A O 1
ATOM 768 N N . GLN A 1 102 ? -21.063 -2.011 12.790 1.00 76.75 102 GLN A N 1
ATOM 769 C CA . GLN A 1 102 ? -22.423 -2.492 13.073 1.00 76.75 102 GLN A CA 1
ATOM 770 C C . GLN A 1 102 ? -22.499 -3.290 14.382 1.00 76.75 102 GLN A C 1
ATOM 772 O O . GLN A 1 102 ? -23.469 -3.149 15.126 1.00 76.75 102 GLN A O 1
ATOM 777 N N . LYS A 1 103 ? -21.478 -4.107 14.681 1.00 73.69 103 LYS A N 1
ATOM 778 C CA . LYS A 1 103 ? -21.368 -4.822 15.963 1.00 73.69 103 LYS A CA 1
ATOM 779 C C . LYS A 1 103 ? -21.175 -3.853 17.130 1.00 73.69 103 LYS A C 1
ATOM 781 O O . LYS A 1 103 ? -21.870 -3.973 18.131 1.00 73.69 103 LYS A O 1
ATOM 786 N N . ALA A 1 104 ? -20.291 -2.866 16.980 1.00 68.19 104 ALA A N 1
ATOM 787 C CA . ALA A 1 104 ? -19.994 -1.877 18.017 1.00 68.19 104 ALA A CA 1
ATOM 788 C C . ALA A 1 104 ? -21.191 -0.975 18.371 1.00 68.19 104 ALA A C 1
ATOM 790 O O . ALA A 1 104 ? -21.293 -0.511 19.502 1.00 68.19 104 ALA A O 1
ATOM 791 N N . THR A 1 105 ? -22.094 -0.726 17.418 1.00 71.56 105 THR A N 1
ATOM 792 C CA . THR A 1 105 ? -23.280 0.138 17.589 1.00 71.56 105 THR A CA 1
ATOM 793 C C . THR A 1 105 ? -24.567 -0.629 17.918 1.00 71.56 105 THR A C 1
ATOM 795 O O . THR A 1 105 ? -25.608 -0.008 18.120 1.00 71.56 105 THR A O 1
ATOM 798 N N . GLY A 1 106 ? -24.525 -1.967 17.983 1.00 63.75 106 GLY A N 1
ATOM 799 C CA . GLY A 1 106 ? -25.693 -2.805 18.291 1.00 63.75 106 GLY A CA 1
ATOM 800 C C . GLY A 1 106 ? -26.739 -2.898 17.169 1.00 63.75 106 GLY A C 1
ATOM 801 O O . GLY A 1 106 ? -27.854 -3.357 17.409 1.00 63.75 106 GLY A O 1
ATOM 802 N N . LEU A 1 107 ? -26.402 -2.480 15.943 1.00 60.12 107 LEU A N 1
ATOM 803 C CA . LEU A 1 107 ? -27.300 -2.530 14.778 1.00 60.12 107 LEU A CA 1
ATOM 804 C C . LEU A 1 107 ? -27.471 -3.946 14.199 1.00 60.12 107 LEU A C 1
ATOM 806 O O . LEU A 1 107 ? -28.427 -4.195 13.466 1.00 60.12 107 LEU A O 1
ATOM 810 N N . LYS A 1 108 ? -26.584 -4.885 14.546 1.00 48.81 108 LYS A N 1
ATOM 811 C CA . LYS A 1 108 ? -26.807 -6.324 14.355 1.00 48.81 108 LYS A CA 1
ATOM 812 C C . LYS A 1 108 ? -27.318 -6.930 15.667 1.00 48.81 108 LYS A C 1
ATOM 814 O O . LYS A 1 108 ? -26.533 -7.089 16.599 1.00 48.81 108 LYS A O 1
ATOM 819 N N . LYS A 1 109 ? -28.618 -7.242 15.720 1.00 46.12 109 LYS A N 1
ATOM 820 C CA . LYS A 1 109 ? -29.164 -8.268 16.623 1.00 46.12 109 LYS A CA 1
ATOM 821 C C . LYS A 1 109 ? -28.845 -9.653 16.076 1.00 46.12 109 LYS A C 1
ATOM 823 O O . LYS A 1 109 ? -28.893 -9.800 14.834 1.00 46.12 109 LYS A O 1
#